Protein AF-T1JL33-F1 (afdb_monomer_lite)

Structure (mmCIF, N/CA/C/O backbone):
data_AF-T1JL33-F1
#
_entry.id   AF-T1JL33-F1
#
loop_
_atom_site.group_PDB
_atom_site.id
_atom_site.type_symbol
_atom_site.label_atom_id
_atom_site.label_alt_id
_atom_site.label_comp_id
_atom_site.label_asym_id
_atom_site.label_entity_id
_atom_site.label_seq_id
_atom_site.pdbx_PDB_ins_code
_atom_site.Cartn_x
_atom_site.Cartn_y
_atom_site.Cartn_z
_atom_site.occupancy
_atom_site.B_iso_or_equiv
_atom_site.auth_seq_id
_atom_site.auth_comp_id
_atom_site.auth_asym_id
_atom_site.auth_atom_id
_atom_site.pdbx_PDB_model_num
ATOM 1 N N . MET A 1 1 ? 18.339 3.752 9.758 1.00 56.28 1 MET A N 1
ATOM 2 C CA . MET A 1 1 ? 17.293 4.733 10.138 1.00 56.28 1 MET A CA 1
ATOM 3 C C . MET A 1 1 ? 15.880 4.164 10.005 1.00 56.28 1 MET A C 1
ATOM 5 O O . MET A 1 1 ? 15.121 4.242 10.961 1.00 56.28 1 MET A O 1
ATOM 9 N N . GLU A 1 2 ? 15.538 3.508 8.894 1.00 62.78 2 GLU A N 1
ATOM 10 C CA . GLU A 1 2 ? 14.191 2.961 8.645 1.00 62.78 2 GLU A CA 1
ATOM 11 C C . GLU A 1 2 ? 13.712 1.925 9.689 1.00 62.78 2 GLU A C 1
ATOM 13 O O . GLU A 1 2 ? 12.602 2.023 10.211 1.00 62.78 2 GLU A O 1
ATOM 18 N N . LYS A 1 3 ? 14.586 0.991 10.101 1.00 68.75 3 LYS A N 1
ATOM 19 C CA . LYS A 1 3 ? 14.291 0.009 11.167 1.00 68.75 3 LYS A CA 1
ATOM 20 C C . LYS A 1 3 ? 13.987 0.665 12.522 1.00 68.75 3 LYS A C 1
ATOM 22 O O . LYS A 1 3 ? 13.087 0.218 13.227 1.00 68.75 3 LYS A O 1
ATOM 27 N N . ALA A 1 4 ? 14.704 1.737 12.866 1.00 63.88 4 ALA A N 1
ATOM 28 C CA . ALA A 1 4 ? 14.498 2.481 14.109 1.00 63.88 4 ALA A CA 1
ATOM 29 C C . ALA A 1 4 ? 13.182 3.276 14.074 1.00 63.88 4 ALA A C 1
ATOM 31 O O . ALA A 1 4 ? 12.416 3.233 15.030 1.00 63.88 4 ALA A O 1
ATOM 32 N N . SER A 1 5 ? 12.865 3.913 12.942 1.00 73.25 5 SER A N 1
ATOM 33 C CA . SER A 1 5 ? 11.581 4.597 12.737 1.00 73.25 5 SER A CA 1
ATOM 34 C C . SER A 1 5 ? 10.390 3.630 12.840 1.00 73.25 5 SER A C 1
ATOM 36 O O . SER A 1 5 ? 9.419 3.912 13.544 1.00 73.25 5 SER A O 1
ATOM 38 N N . LYS A 1 6 ? 10.499 2.432 12.241 1.00 75.62 6 LYS A N 1
ATOM 39 C CA . LYS A 1 6 ? 9.486 1.370 12.367 1.00 75.62 6 LYS A CA 1
ATOM 40 C C . LYS A 1 6 ? 9.313 0.914 13.817 1.00 75.62 6 LYS A C 1
ATOM 42 O O . LYS A 1 6 ? 8.180 0.779 14.276 1.00 75.62 6 LYS A O 1
ATOM 47 N N . ALA A 1 7 ? 10.411 0.701 14.544 1.00 74.69 7 ALA A N 1
ATOM 48 C CA . ALA A 1 7 ? 10.363 0.329 15.956 1.00 74.69 7 ALA A CA 1
ATOM 49 C C . A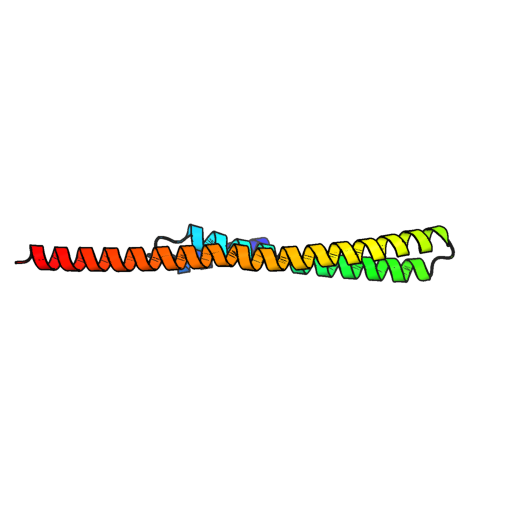LA A 1 7 ? 9.669 1.408 16.805 1.00 74.69 7 ALA A C 1
ATOM 51 O O . ALA A 1 7 ? 8.768 1.085 17.573 1.00 74.69 7 ALA A O 1
ATOM 52 N N . ILE A 1 8 ? 10.003 2.686 16.598 1.00 75.19 8 ILE A N 1
ATOM 53 C CA . ILE A 1 8 ? 9.374 3.817 17.296 1.00 75.19 8 ILE A CA 1
ATOM 54 C C . ILE A 1 8 ? 7.871 3.888 16.996 1.00 75.19 8 ILE A C 1
ATOM 56 O O . ILE A 1 8 ? 7.076 4.030 1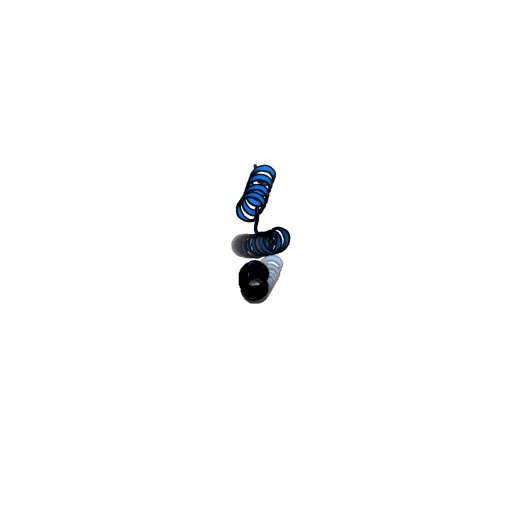7.924 1.00 75.19 8 ILE A O 1
ATOM 60 N N . ARG A 1 9 ? 7.449 3.729 15.732 1.00 77.81 9 ARG A N 1
ATOM 61 C CA . ARG A 1 9 ? 6.020 3.742 15.371 1.00 77.81 9 ARG A CA 1
ATOM 62 C C . ARG A 1 9 ? 5.253 2.597 16.032 1.00 77.81 9 ARG A C 1
ATOM 64 O O . ARG A 1 9 ? 4.200 2.844 16.615 1.00 77.81 9 ARG A O 1
ATOM 71 N N . ARG A 1 10 ? 5.782 1.368 15.992 1.00 81.31 10 ARG A N 1
ATOM 72 C CA . ARG A 1 10 ? 5.155 0.205 16.650 1.00 81.31 10 ARG A CA 1
ATOM 73 C C . ARG A 1 10 ? 5.051 0.407 18.159 1.00 81.31 10 ARG A C 1
ATOM 75 O O . ARG A 1 10 ? 3.998 0.144 18.733 1.00 81.31 10 ARG A O 1
ATOM 82 N N . SER A 1 11 ? 6.099 0.933 18.791 1.00 74.06 11 SER A N 1
ATOM 83 C CA . SER A 1 11 ? 6.071 1.296 20.210 1.00 74.06 11 SER A CA 1
ATOM 84 C C . SER A 1 11 ? 5.025 2.372 20.502 1.00 74.06 11 SER A C 1
ATOM 86 O O . SER A 1 11 ? 4.281 2.242 21.466 1.00 74.06 11 SER A O 1
ATOM 88 N N . GLY A 1 12 ? 4.889 3.386 19.644 1.00 75.75 12 GLY A N 1
ATOM 89 C CA . GLY A 1 12 ? 3.850 4.410 19.769 1.00 75.75 12 GLY A CA 1
ATOM 90 C C . GLY A 1 12 ? 2.427 3.849 19.678 1.00 75.75 12 GLY A C 1
ATOM 91 O O . GLY A 1 12 ? 1.561 4.259 20.446 1.00 75.75 12 GLY A O 1
ATOM 92 N N . VAL A 1 13 ? 2.182 2.884 18.787 1.00 77.31 13 VAL A N 1
ATOM 93 C CA . VAL A 1 13 ? 0.884 2.191 18.687 1.00 77.31 13 VAL A CA 1
ATOM 94 C C . VAL A 1 13 ? 0.589 1.391 19.956 1.00 77.31 13 VAL A C 1
ATOM 96 O O . VAL A 1 13 ? -0.514 1.487 20.493 1.00 77.31 13 VAL A O 1
ATOM 99 N N . ARG A 1 14 ? 1.584 0.664 20.477 1.00 77.25 14 ARG A N 1
ATOM 100 C CA . ARG A 1 14 ? 1.463 -0.065 21.748 1.00 77.25 14 ARG A CA 1
ATOM 101 C C . ARG A 1 14 ? 1.153 0.874 22.909 1.00 77.25 14 ARG A C 1
ATOM 103 O O . ARG A 1 14 ? 0.222 0.612 23.656 1.00 77.25 14 ARG A O 1
ATOM 110 N N . LEU A 1 15 ? 1.869 1.995 23.011 1.00 73.19 15 LEU A N 1
ATOM 111 C CA . LEU A 1 15 ? 1.646 2.998 24.055 1.00 73.19 15 LEU A CA 1
ATOM 112 C C . LEU A 1 15 ? 0.235 3.594 23.994 1.00 73.19 15 LEU A C 1
ATOM 114 O O . LEU A 1 15 ? -0.418 3.712 25.022 1.00 73.19 15 LEU A O 1
ATOM 118 N N . LYS A 1 16 ? -0.265 3.927 22.797 1.00 68.62 16 LYS A N 1
ATOM 119 C CA . LYS A 1 16 ? -1.633 4.448 22.614 1.00 68.62 16 LYS A CA 1
ATOM 120 C C . LYS A 1 16 ? -2.730 3.422 22.903 1.00 68.62 16 LYS A C 1
ATOM 122 O O . LYS A 1 16 ? -3.868 3.814 23.128 1.00 68.62 16 LYS A O 1
ATOM 127 N N . SER A 1 17 ? -2.391 2.137 22.864 1.00 72.06 17 SER A N 1
ATOM 128 C CA . SER A 1 17 ? -3.324 1.029 23.090 1.00 72.06 17 SER A CA 1
ATOM 129 C C . SER A 1 17 ? -3.265 0.483 24.524 1.00 72.06 17 SER A C 1
ATOM 131 O O . SER A 1 17 ? -4.007 -0.443 24.861 1.00 72.06 17 SER A O 1
ATOM 133 N N . LEU A 1 18 ? -2.401 1.048 25.379 1.00 67.06 18 LEU A N 1
ATOM 134 C CA . LEU A 1 18 ? -2.311 0.689 26.793 1.00 67.06 18 LEU A CA 1
ATOM 135 C C . LEU A 1 18 ? -3.652 0.940 27.493 1.00 67.06 18 LEU A C 1
ATOM 137 O O . LEU A 1 18 ? -4.214 2.028 27.413 1.00 67.06 18 LEU A O 1
ATOM 141 N N . GLY A 1 19 ? -4.150 -0.083 28.189 1.00 64.56 19 GLY A N 1
ATOM 142 C CA . GLY A 1 19 ? -5.393 -0.026 28.964 1.00 64.56 19 GLY A CA 1
ATOM 143 C C . GLY A 1 19 ? -6.671 -0.363 28.189 1.00 64.56 19 GLY A C 1
ATOM 144 O O . GLY A 1 19 ? -7.696 -0.570 28.824 1.00 64.56 19 GLY A O 1
ATOM 145 N N . GLY A 1 20 ? -6.619 -0.467 26.854 1.00 67.44 20 GLY A N 1
ATOM 146 C CA . GLY A 1 20 ? -7.794 -0.754 26.020 1.00 67.44 20 GLY A CA 1
ATOM 147 C C . GLY A 1 20 ? -7.857 -2.162 25.424 1.00 67.44 20 GLY A C 1
ATOM 148 O O . GLY A 1 20 ? -8.795 -2.455 24.711 1.00 67.44 20 GLY A O 1
ATOM 149 N N . GLY A 1 21 ? -6.856 -3.027 25.617 1.00 81.69 21 GLY A N 1
ATOM 150 C CA . GLY A 1 21 ? -6.862 -4.399 25.072 1.00 81.69 21 GLY A CA 1
ATOM 151 C C . GLY A 1 21 ? -6.674 -4.524 23.547 1.00 81.69 21 GLY A C 1
ATOM 152 O O . GLY A 1 21 ? -6.155 -5.531 23.083 1.00 81.69 21 GLY A O 1
ATOM 153 N N . HIS A 1 22 ? -6.957 -3.487 22.757 1.00 88.62 22 HIS A N 1
ATOM 154 C CA . HIS A 1 22 ? -6.944 -3.549 21.286 1.00 88.62 22 HIS A CA 1
ATOM 155 C C . HIS A 1 22 ? -5.561 -3.342 20.630 1.00 88.62 22 HIS A C 1
ATOM 157 O O . HIS A 1 22 ? -5.456 -2.781 19.535 1.00 88.62 22 HIS A O 1
ATOM 163 N N . THR A 1 23 ? -4.466 -3.711 21.300 1.00 88.94 23 THR A N 1
ATOM 164 C CA . THR A 1 23 ? -3.106 -3.389 20.818 1.00 88.94 23 THR A CA 1
ATOM 165 C C . THR A 1 23 ? -2.793 -4.046 19.478 1.00 88.94 23 THR A C 1
ATOM 167 O O . THR A 1 23 ? -2.279 -3.383 18.576 1.00 88.94 23 THR A O 1
ATOM 170 N N . ASP A 1 24 ? -3.127 -5.324 19.328 1.00 89.75 24 ASP A N 1
ATOM 171 C CA . ASP A 1 24 ? -2.793 -6.087 18.125 1.00 89.75 24 ASP A CA 1
ATOM 172 C C . ASP A 1 24 ? -3.593 -5.610 16.911 1.00 89.75 24 ASP A C 1
ATOM 174 O O . ASP A 1 24 ? -3.031 -5.424 15.832 1.00 89.75 24 ASP A O 1
ATOM 178 N N . LEU A 1 25 ? -4.874 -5.286 17.101 1.00 91.69 25 LEU A N 1
ATOM 179 C CA . LEU A 1 25 ? -5.718 -4.740 16.041 1.00 91.69 25 LEU A CA 1
ATOM 180 C C . LEU A 1 25 ? -5.223 -3.364 15.570 1.00 91.69 25 LEU A C 1
ATOM 182 O O . LEU A 1 25 ? -5.106 -3.112 14.369 1.00 91.69 25 LEU A O 1
ATOM 186 N N . ASN A 1 26 ? -4.828 -2.490 16.500 1.00 92.06 26 ASN A N 1
ATOM 187 C CA . ASN A 1 26 ? -4.205 -1.213 16.150 1.00 92.06 26 ASN A CA 1
ATOM 188 C C . ASN A 1 26 ? -2.857 -1.393 15.425 1.00 92.06 26 ASN A C 1
ATOM 190 O O . ASN A 1 26 ? -2.525 -0.601 14.536 1.00 92.06 26 ASN A O 1
ATOM 194 N N . LEU A 1 27 ? -2.075 -2.422 15.777 1.00 91.50 27 LEU A N 1
ATOM 195 C CA . LEU A 1 27 ? -0.838 -2.754 15.066 1.00 91.50 27 LEU A CA 1
ATOM 196 C C . LEU A 1 27 ? -1.123 -3.187 13.627 1.00 91.50 27 LEU A C 1
ATOM 198 O O . LEU A 1 27 ? -0.472 -2.663 12.727 1.00 91.50 27 LEU A O 1
ATOM 202 N N . ILE A 1 28 ? -2.122 -4.042 13.397 1.00 93.25 28 ILE A N 1
ATOM 203 C CA . ILE A 1 28 ? -2.537 -4.461 12.048 1.00 93.25 28 ILE A CA 1
ATOM 204 C C . ILE A 1 28 ? -2.949 -3.247 11.206 1.00 93.25 28 ILE A C 1
ATOM 206 O O . ILE A 1 28 ? -2.441 -3.063 10.100 1.00 93.25 28 ILE A O 1
ATOM 210 N N . ILE A 1 29 ? -3.806 -2.368 11.738 1.00 94.25 29 ILE A N 1
ATOM 211 C CA . ILE A 1 29 ? -4.247 -1.144 11.043 1.00 94.25 29 ILE A CA 1
ATOM 212 C C . ILE A 1 29 ? -3.047 -0.261 10.673 1.00 94.25 29 ILE A C 1
ATOM 214 O O . ILE A 1 29 ? -2.975 0.281 9.562 1.00 94.25 29 ILE A O 1
ATOM 218 N N . SER A 1 30 ? -2.085 -0.115 11.591 1.00 92.94 30 SER A N 1
ATOM 219 C CA . SER A 1 30 ? -0.853 0.630 11.329 1.00 92.94 30 SER A CA 1
ATOM 220 C C . SER A 1 30 ? -0.002 -0.037 10.251 1.00 92.94 30 SER A C 1
ATOM 222 O O . SER A 1 30 ? 0.517 0.657 9.383 1.00 92.94 30 SER A O 1
ATOM 224 N N . GLU A 1 31 ? 0.169 -1.354 10.300 1.00 92.62 31 GLU A N 1
ATOM 225 C CA . GLU A 1 31 ? 1.000 -2.091 9.349 1.00 92.62 31 GLU A CA 1
ATOM 226 C C . GLU A 1 31 ? 0.375 -2.083 7.944 1.00 92.62 31 GLU A C 1
ATOM 228 O O . GLU A 1 31 ? 1.084 -1.853 6.967 1.00 92.62 31 GLU A O 1
ATOM 233 N N . LEU A 1 32 ? -0.952 -2.189 7.818 1.00 95.81 32 LEU A N 1
ATOM 234 C CA . LEU A 1 32 ? -1.656 -2.057 6.534 1.00 95.81 32 LEU A CA 1
ATOM 235 C C . LEU A 1 32 ? -1.524 -0.658 5.924 1.00 95.81 32 LEU A C 1
ATOM 237 O O . LEU A 1 32 ? -1.388 -0.516 4.705 1.00 95.81 32 LEU A O 1
ATOM 241 N N . LYS A 1 33 ? -1.504 0.391 6.756 1.00 95.19 33 LYS A N 1
ATOM 242 C CA . LYS A 1 33 ? -1.190 1.750 6.289 1.00 95.19 33 LYS A CA 1
ATOM 243 C C . LYS A 1 33 ? 0.201 1.803 5.651 1.00 95.19 33 LYS A C 1
ATOM 245 O O . LYS A 1 33 ? 0.370 2.450 4.616 1.00 95.19 33 LYS A O 1
ATOM 250 N N . ASP A 1 34 ? 1.171 1.117 6.247 1.00 94.56 34 ASP A N 1
ATOM 251 C CA . ASP A 1 34 ? 2.546 1.076 5.751 1.00 94.56 34 ASP A CA 1
ATOM 252 C C . ASP A 1 34 ? 2.657 0.283 4.453 1.00 94.56 34 ASP A C 1
ATOM 254 O O . ASP A 1 34 ? 3.327 0.733 3.526 1.00 94.56 34 ASP A O 1
ATOM 258 N N . VAL A 1 35 ? 1.962 -0.855 4.360 1.00 96.38 35 VAL A N 1
ATOM 259 C CA . VAL A 1 35 ? 1.874 -1.655 3.129 1.00 96.38 35 VAL A CA 1
ATOM 260 C C . VAL A 1 35 ? 1.345 -0.795 1.984 1.00 96.38 35 VAL A C 1
ATOM 262 O O . VAL A 1 35 ? 1.973 -0.727 0.929 1.00 96.38 35 VAL A O 1
ATOM 265 N N . ARG A 1 36 ? 0.247 -0.060 2.203 1.00 96.88 36 ARG A N 1
ATOM 266 C CA . ARG A 1 36 ? -0.313 0.842 1.186 1.00 96.88 36 ARG A CA 1
ATOM 267 C C . ARG A 1 36 ? 0.664 1.951 0.788 1.00 96.88 36 ARG A C 1
ATOM 269 O O . ARG A 1 36 ? 0.755 2.295 -0.387 1.00 96.88 36 ARG A O 1
ATOM 276 N N . GLN A 1 37 ? 1.385 2.532 1.747 1.00 96.38 37 GLN A N 1
ATOM 277 C CA . GLN A 1 37 ? 2.378 3.569 1.456 1.00 96.38 37 GLN A CA 1
ATOM 278 C C . GLN A 1 37 ? 3.557 3.017 0.642 1.00 96.38 37 GLN A C 1
ATOM 280 O O . GLN A 1 37 ? 3.969 3.647 -0.331 1.00 96.38 37 GLN A O 1
ATOM 285 N N . ALA A 1 38 ? 4.068 1.843 1.011 1.00 96.69 38 ALA A N 1
ATOM 286 C CA . ALA A 1 38 ? 5.150 1.177 0.297 1.00 96.69 38 ALA A CA 1
ATOM 287 C C . ALA A 1 38 ? 4.732 0.791 -1.129 1.00 96.69 38 ALA A C 1
ATOM 289 O O . ALA A 1 38 ? 5.493 1.027 -2.061 1.00 96.69 38 ALA A O 1
ATOM 290 N N . ALA A 1 39 ? 3.506 0.289 -1.315 1.00 96.88 39 ALA A N 1
ATOM 291 C CA . ALA A 1 39 ? 2.959 -0.023 -2.635 1.00 96.88 39 ALA A CA 1
ATOM 292 C C . ALA A 1 39 ? 2.908 1.217 -3.546 1.00 96.88 39 ALA A C 1
ATOM 294 O O . ALA A 1 39 ? 3.362 1.161 -4.687 1.00 96.88 39 ALA A O 1
ATOM 295 N N . LYS A 1 40 ? 2.451 2.368 -3.026 1.00 97.06 40 LYS A N 1
ATOM 296 C CA . LYS A 1 40 ? 2.462 3.641 -3.773 1.00 97.06 40 LYS A CA 1
ATOM 297 C C . LYS A 1 40 ? 3.868 4.082 -4.168 1.00 97.06 40 LYS A C 1
ATOM 299 O O . LYS A 1 40 ? 4.076 4.503 -5.302 1.00 97.06 40 LYS A O 1
ATOM 304 N N . ALA A 1 41 ? 4.817 4.000 -3.236 1.00 96.81 41 ALA A N 1
ATOM 305 C CA . ALA A 1 41 ? 6.203 4.380 -3.493 1.00 96.81 41 ALA A CA 1
ATOM 306 C C . ALA A 1 41 ? 6.856 3.462 -4.538 1.00 96.81 41 ALA A C 1
ATOM 308 O O . ALA A 1 41 ? 7.540 3.948 -5.435 1.00 96.81 41 ALA A O 1
ATOM 309 N N . PHE A 1 42 ? 6.600 2.154 -4.455 1.00 96.50 42 PHE A N 1
ATOM 310 C CA . PHE A 1 42 ? 7.056 1.176 -5.439 1.00 96.50 42 PHE A CA 1
ATOM 311 C C . PHE A 1 42 ? 6.501 1.475 -6.834 1.00 96.50 42 PHE A C 1
ATOM 313 O O . PHE A 1 42 ? 7.282 1.602 -7.772 1.00 96.50 42 PHE A O 1
ATOM 320 N N . MET A 1 43 ? 5.183 1.668 -6.955 1.00 96.94 43 MET A N 1
ATOM 321 C CA . MET A 1 43 ? 4.527 2.033 -8.216 1.00 96.94 43 MET A CA 1
ATOM 322 C C . MET A 1 43 ? 5.141 3.300 -8.827 1.00 96.94 43 MET A C 1
ATOM 324 O O . MET A 1 43 ? 5.429 3.346 -10.021 1.00 96.94 43 MET A O 1
ATOM 328 N N . GLN A 1 44 ? 5.384 4.330 -8.011 1.00 96.19 44 GLN A N 1
ATOM 329 C CA . GLN A 1 44 ? 6.001 5.569 -8.482 1.00 96.19 44 GLN A CA 1
ATOM 330 C C . GLN A 1 44 ? 7.428 5.338 -8.994 1.00 96.19 44 GLN A C 1
ATOM 332 O O . GLN A 1 44 ? 7.751 5.768 -10.098 1.00 96.19 44 GLN A O 1
ATOM 337 N N . ALA A 1 45 ? 8.266 4.638 -8.225 1.00 96.94 45 ALA A N 1
ATOM 338 C CA . ALA A 1 45 ? 9.638 4.332 -8.623 1.00 96.94 45 ALA A CA 1
ATOM 339 C C . ALA A 1 45 ? 9.687 3.479 -9.901 1.00 96.94 45 ALA A C 1
ATOM 341 O O . ALA A 1 45 ? 10.493 3.743 -10.791 1.00 96.94 45 ALA A O 1
ATOM 342 N N . GLN A 1 46 ? 8.789 2.499 -10.016 1.00 96.56 46 GLN A N 1
ATOM 343 C CA . GLN A 1 46 ? 8.643 1.673 -11.209 1.00 96.56 46 GLN A CA 1
ATOM 344 C C . GLN A 1 46 ? 8.249 2.515 -12.431 1.00 96.56 46 GLN A C 1
ATOM 346 O O . GLN A 1 46 ? 8.858 2.376 -13.490 1.00 96.56 46 GLN A O 1
ATOM 351 N N . SER A 1 47 ? 7.285 3.431 -12.285 1.00 95.44 47 SER A N 1
ATOM 352 C CA . SER A 1 47 ? 6.883 4.339 -13.364 1.00 95.44 47 SER A CA 1
ATOM 353 C C . SER A 1 47 ? 8.020 5.263 -13.804 1.00 95.44 47 SER A C 1
ATOM 355 O O . SER A 1 47 ? 8.168 5.492 -15.002 1.00 95.44 47 SER A O 1
ATOM 357 N N . THR A 1 48 ? 8.821 5.789 -12.872 1.00 96.25 48 THR A N 1
ATOM 358 C CA . THR A 1 48 ? 10.007 6.592 -13.209 1.00 96.25 48 THR A CA 1
ATOM 359 C C . THR A 1 48 ? 11.019 5.763 -13.995 1.00 96.25 48 THR A C 1
ATOM 361 O O . THR A 1 48 ? 11.455 6.187 -15.060 1.00 96.25 48 THR A O 1
ATOM 364 N N . ALA A 1 49 ? 11.327 4.547 -13.534 1.00 95.94 49 ALA A N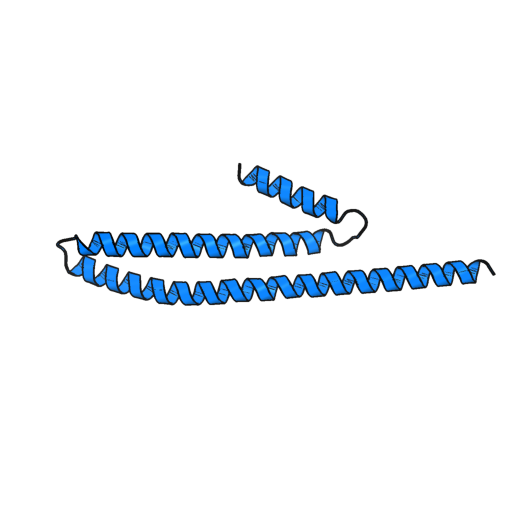 1
ATOM 365 C CA . ALA A 1 49 ? 12.257 3.662 -14.231 1.00 95.94 49 ALA A CA 1
ATOM 366 C C . ALA A 1 49 ? 11.784 3.327 -15.658 1.00 95.94 49 ALA A C 1
ATOM 368 O O . ALA A 1 49 ? 12.586 3.332 -16.588 1.00 95.94 49 ALA A O 1
ATOM 369 N N . ALA A 1 50 ? 10.485 3.084 -15.856 1.00 95.75 50 ALA A N 1
ATOM 370 C CA . ALA A 1 50 ? 9.918 2.840 -17.182 1.00 95.75 50 ALA A CA 1
ATOM 371 C C . ALA A 1 50 ? 10.043 4.053 -18.119 1.00 95.75 50 ALA A C 1
ATOM 373 O O . ALA A 1 50 ? 10.384 3.893 -19.290 1.00 95.75 50 ALA A O 1
ATOM 374 N N . GLN A 1 51 ? 9.818 5.266 -17.605 1.00 95.50 51 GLN A N 1
ATOM 375 C CA . GLN A 1 51 ? 10.006 6.502 -18.372 1.00 95.50 51 GLN A CA 1
ATOM 376 C C . GLN A 1 51 ? 11.471 6.715 -18.765 1.00 95.50 51 GLN A C 1
ATOM 378 O O . GLN A 1 51 ? 11.755 7.066 -19.911 1.00 95.50 51 GLN A O 1
ATOM 383 N N . ASP A 1 52 ? 12.399 6.465 -17.842 1.00 96.38 52 ASP A N 1
ATOM 384 C CA . ASP A 1 52 ? 13.833 6.581 -18.107 1.00 96.38 52 ASP A CA 1
ATOM 385 C C . ASP A 1 52 ? 14.299 5.552 -19.146 1.00 96.38 52 ASP A C 1
ATOM 387 O O . ASP A 1 52 ? 15.065 5.902 -20.046 1.00 96.38 52 ASP A O 1
ATOM 391 N N . MET A 1 53 ? 13.787 4.315 -19.088 1.00 95.62 53 MET A N 1
ATOM 392 C CA . MET A 1 53 ? 14.048 3.293 -20.109 1.00 95.62 53 MET A CA 1
ATOM 393 C C . MET A 1 53 ? 13.571 3.739 -21.492 1.00 95.62 53 MET A C 1
ATOM 395 O O . MET A 1 53 ? 14.334 3.632 -22.449 1.00 95.62 53 MET A O 1
ATOM 399 N N . LEU A 1 54 ? 12.356 4.286 -21.597 1.00 95.50 54 LEU A N 1
ATOM 400 C CA . LEU A 1 54 ? 11.804 4.764 -22.867 1.00 95.50 54 LEU A CA 1
ATOM 401 C C . LEU A 1 54 ? 12.607 5.941 -23.443 1.00 95.50 54 LEU A C 1
ATOM 403 O O . LEU A 1 54 ? 12.855 6.017 -24.647 1.00 95.50 54 LEU A O 1
ATOM 407 N N . LYS A 1 55 ? 13.050 6.859 -22.579 1.00 96.12 55 LYS A N 1
ATOM 408 C CA . LYS A 1 55 ? 13.900 7.986 -22.979 1.00 96.12 55 LYS A CA 1
ATOM 409 C C . LYS A 1 55 ? 15.263 7.510 -23.482 1.00 96.12 55 LYS A C 1
ATOM 411 O O . LYS A 1 55 ? 15.752 8.021 -24.489 1.00 96.12 55 LYS A O 1
ATOM 416 N N . TRP A 1 56 ? 15.871 6.559 -22.774 1.00 96.62 56 TRP A N 1
ATOM 417 C CA . TRP A 1 56 ? 17.141 5.963 -23.171 1.00 96.62 56 TRP A CA 1
ATOM 418 C C . TRP A 1 56 ? 17.013 5.251 -24.520 1.00 96.62 56 TRP A C 1
ATOM 420 O O . TRP A 1 56 ? 17.767 5.570 -25.437 1.00 96.62 56 TRP A O 1
ATOM 430 N N . SER A 1 57 ? 16.021 4.369 -24.678 1.00 96.75 57 SER A N 1
ATOM 431 C CA . SER A 1 57 ? 15.845 3.598 -25.912 1.00 96.75 57 SER A CA 1
ATOM 432 C C . SER A 1 57 ? 15.561 4.486 -27.117 1.00 96.75 57 SER A C 1
ATOM 434 O O . SER A 1 57 ? 16.035 4.192 -28.204 1.00 96.75 57 SER A O 1
ATOM 436 N N . GLY A 1 58 ? 14.847 5.604 -26.940 1.00 93.50 58 GLY A N 1
ATOM 437 C CA . GLY A 1 58 ? 14.599 6.566 -28.018 1.00 93.50 58 GLY A CA 1
ATOM 438 C C . GLY A 1 58 ? 15.863 7.230 -28.581 1.00 93.50 58 GLY A C 1
ATOM 439 O O . GLY A 1 58 ? 15.813 7.787 -29.674 1.00 93.50 58 GLY A O 1
ATOM 440 N N . SER A 1 59 ? 16.984 7.172 -27.854 1.00 93.88 59 SER A N 1
ATOM 441 C CA . SER A 1 59 ? 18.295 7.656 -28.315 1.00 93.88 59 SER A CA 1
ATOM 442 C C . SER A 1 59 ? 19.204 6.532 -28.834 1.00 93.88 59 SER A C 1
ATOM 444 O O . SER A 1 59 ? 20.329 6.814 -29.235 1.00 93.88 59 SER A O 1
ATOM 446 N N . ASP A 1 60 ? 18.756 5.275 -28.781 1.00 93.12 60 ASP A N 1
ATOM 447 C CA . ASP A 1 60 ? 19.523 4.105 -29.214 1.00 93.12 60 ASP A CA 1
ATOM 448 C C . ASP A 1 60 ? 19.356 3.883 -30.724 1.00 93.12 60 ASP A C 1
ATOM 450 O O . ASP A 1 60 ? 18.248 3.983 -31.240 1.00 93.12 60 ASP A O 1
ATOM 454 N N . ASP A 1 61 ? 20.425 3.564 -31.454 1.00 92.94 61 ASP A N 1
ATOM 455 C CA . ASP A 1 61 ? 20.349 3.333 -32.906 1.00 92.94 61 ASP A CA 1
ATOM 456 C C . ASP A 1 61 ? 19.647 2.006 -33.264 1.00 92.94 61 ASP A C 1
ATOM 458 O O . ASP A 1 61 ? 19.205 1.795 -34.401 1.00 92.94 61 ASP A O 1
ATOM 462 N N . ASN A 1 62 ? 19.532 1.083 -32.305 1.00 96.38 62 ASN A N 1
ATOM 463 C CA . ASN A 1 62 ? 18.945 -0.226 -32.517 1.00 96.38 62 ASN A CA 1
ATOM 464 C C . ASN A 1 62 ? 17.413 -0.174 -32.448 1.00 96.38 62 ASN A C 1
ATOM 466 O O . ASN A 1 62 ? 16.800 -0.190 -31.380 1.00 96.38 62 ASN A O 1
ATOM 470 N N . ARG A 1 63 ? 16.776 -0.228 -33.621 1.00 95.12 63 ARG A N 1
ATOM 471 C CA . ARG A 1 63 ? 15.309 -0.275 -33.748 1.00 95.12 63 ARG A CA 1
ATOM 472 C C . ARG A 1 63 ? 14.654 -1.422 -32.978 1.00 95.12 63 ARG A C 1
ATOM 474 O O . ARG A 1 63 ? 13.585 -1.228 -32.419 1.00 95.12 63 ARG A O 1
ATOM 481 N N . ALA A 1 64 ? 15.294 -2.588 -32.885 1.00 96.75 64 ALA A N 1
ATOM 482 C CA . ALA A 1 64 ? 14.725 -3.696 -32.120 1.00 96.75 64 ALA A CA 1
ATOM 483 C C . ALA A 1 64 ? 14.662 -3.374 -30.616 1.00 96.75 64 ALA A C 1
ATOM 485 O O . ALA A 1 64 ? 13.710 -3.759 -29.942 1.00 96.75 64 ALA A O 1
ATOM 486 N N . VAL A 1 65 ? 15.649 -2.638 -30.089 1.00 96.00 65 VAL A N 1
ATOM 487 C CA . VAL A 1 65 ? 15.644 -2.164 -28.696 1.00 96.00 65 VAL A CA 1
ATOM 488 C C . VAL A 1 65 ? 14.540 -1.129 -28.493 1.00 96.00 65 VAL A C 1
ATOM 490 O O . VAL A 1 65 ? 13.803 -1.225 -27.515 1.00 96.00 65 VAL A O 1
ATOM 493 N N . GLN A 1 66 ? 14.377 -0.187 -29.427 1.00 96.88 66 GLN A N 1
ATOM 494 C CA . GLN A 1 66 ? 13.284 0.791 -29.389 1.00 96.88 6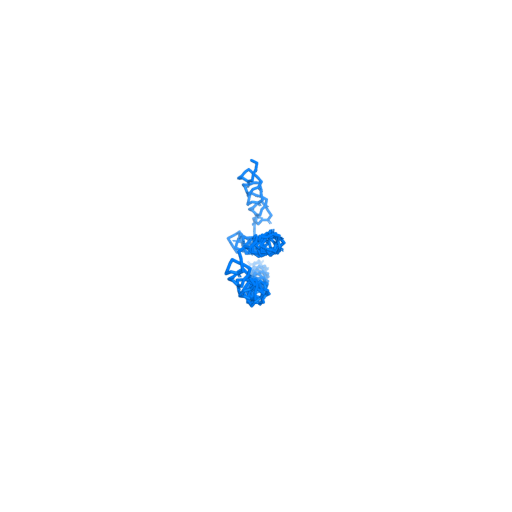6 GLN A CA 1
ATOM 495 C C . GLN A 1 66 ? 11.910 0.110 -29.330 1.00 96.88 66 GLN A C 1
ATOM 497 O O . GLN A 1 66 ? 11.111 0.418 -28.444 1.00 96.88 66 GLN A O 1
ATOM 502 N N . ASP A 1 67 ? 11.666 -0.851 -30.224 1.00 96.81 67 ASP A N 1
ATOM 503 C CA . ASP A 1 67 ? 10.388 -1.561 -30.324 1.00 96.81 67 ASP A CA 1
ATOM 504 C C . ASP A 1 67 ? 10.081 -2.359 -29.049 1.00 96.81 67 ASP A C 1
ATOM 506 O O . ASP A 1 67 ? 8.977 -2.275 -28.505 1.00 96.81 67 ASP A O 1
ATOM 510 N N . ILE A 1 68 ? 11.066 -3.102 -28.528 1.00 97.25 68 ILE A N 1
ATOM 511 C CA . ILE A 1 68 ? 10.910 -3.886 -27.294 1.00 97.25 68 ILE A CA 1
ATOM 512 C C . ILE A 1 68 ? 10.618 -2.970 -26.104 1.00 97.25 68 ILE A C 1
ATOM 514 O O . ILE A 1 68 ? 9.726 -3.258 -25.305 1.00 97.25 68 ILE A O 1
ATOM 518 N N . ILE A 1 69 ? 11.348 -1.862 -25.967 1.00 97.19 69 ILE A N 1
ATOM 519 C CA . ILE A 1 69 ? 11.157 -0.946 -24.839 1.00 97.19 69 ILE A CA 1
ATOM 520 C C . ILE A 1 69 ? 9.807 -0.227 -24.935 1.00 97.19 69 ILE A C 1
ATOM 522 O O . ILE A 1 69 ? 9.162 -0.034 -23.906 1.00 97.19 69 ILE A O 1
ATOM 526 N N . SER A 1 70 ? 9.324 0.087 -26.142 1.00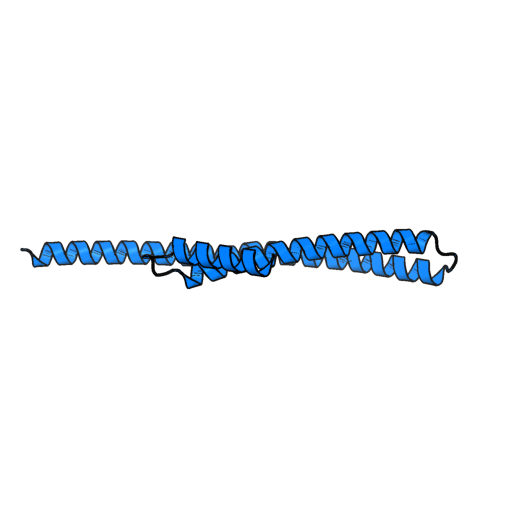 94.75 70 SER A N 1
ATOM 527 C CA . SER A 1 70 ? 7.968 0.615 -26.335 1.00 94.75 70 SER A CA 1
ATOM 528 C C . SER A 1 70 ? 6.901 -0.367 -25.834 1.00 94.75 70 SER A C 1
ATOM 530 O O . SER A 1 70 ? 6.021 0.020 -25.068 1.00 94.75 70 SER A O 1
ATOM 532 N N . GLN A 1 71 ? 7.018 -1.655 -26.173 1.00 96.69 71 GLN A N 1
ATOM 533 C CA . GLN A 1 71 ? 6.100 -2.692 -25.678 1.00 96.69 71 GLN A CA 1
ATOM 534 C C . GLN A 1 71 ? 6.186 -2.871 -24.154 1.00 96.69 71 GLN A C 1
ATOM 536 O O . GLN A 1 71 ? 5.169 -3.032 -23.478 1.00 96.69 71 GLN A O 1
ATOM 541 N N . LEU A 1 72 ? 7.393 -2.813 -23.581 1.00 96.56 72 LEU A N 1
ATOM 542 C CA . LEU A 1 72 ? 7.577 -2.861 -22.128 1.00 96.56 72 LEU A CA 1
ATOM 543 C C . LEU A 1 72 ? 6.968 -1.639 -21.429 1.00 96.56 72 LEU A C 1
ATOM 545 O O . LEU A 1 72 ? 6.432 -1.777 -20.328 1.00 96.56 72 LEU A O 1
ATOM 549 N N . ALA A 1 73 ? 7.013 -0.461 -22.053 1.00 94.44 73 ALA A N 1
ATOM 550 C CA . ALA A 1 73 ? 6.371 0.739 -21.531 1.00 94.44 73 ALA A CA 1
ATOM 551 C C . ALA A 1 73 ? 4.839 0.601 -21.522 1.00 94.44 73 ALA A C 1
ATOM 553 O O . ALA A 1 73 ? 4.210 0.923 -20.513 1.00 94.44 73 ALA A O 1
ATOM 554 N N . GLU A 1 74 ? 4.243 0.057 -22.587 1.00 94.75 74 GLU A N 1
ATOM 555 C CA . GLU A 1 74 ? 2.807 -0.256 -22.637 1.00 94.75 74 GLU A CA 1
ATOM 556 C C . GLU A 1 74 ? 2.407 -1.260 -21.548 1.00 94.75 74 GLU A C 1
ATOM 558 O O . GLU A 1 74 ? 1.451 -1.028 -20.802 1.00 94.75 74 GLU A O 1
ATOM 563 N N . LEU A 1 75 ? 3.184 -2.335 -21.383 1.00 96.62 75 LEU A N 1
ATOM 564 C CA . LEU A 1 75 ? 2.967 -3.308 -20.314 1.00 96.62 75 LEU A CA 1
ATOM 565 C C . LEU A 1 75 ? 3.067 -2.657 -18.928 1.00 96.62 75 LEU A C 1
ATOM 567 O O . LEU A 1 75 ? 2.261 -2.950 -18.043 1.00 96.62 75 LEU A O 1
ATOM 571 N N . ASN A 1 76 ? 4.025 -1.749 -18.731 1.00 95.94 76 ASN A N 1
ATOM 572 C CA . ASN A 1 76 ? 4.166 -1.022 -17.477 1.00 95.94 76 ASN A CA 1
ATOM 573 C C . ASN A 1 76 ? 2.965 -0.103 -17.200 1.00 95.94 76 ASN A C 1
ATOM 575 O O . ASN A 1 76 ? 2.568 0.031 -16.041 1.00 95.94 76 ASN A O 1
ATOM 579 N N . CYS A 1 77 ? 2.360 0.504 -18.225 1.00 94.31 77 CYS A N 1
ATOM 580 C CA . CYS A 1 77 ? 1.130 1.286 -18.074 1.00 94.31 77 CYS A CA 1
ATOM 581 C C . CYS A 1 77 ? -0.026 0.416 -17.565 1.00 94.31 77 CYS A C 1
ATOM 583 O O . CYS A 1 77 ? -0.622 0.753 -16.542 1.00 94.31 77 CYS A O 1
ATOM 585 N N . LEU A 1 78 ? -0.270 -0.735 -18.202 1.00 96.62 78 LEU A N 1
ATOM 586 C CA . LEU A 1 78 ? -1.298 -1.693 -17.769 1.00 96.62 78 LEU A CA 1
ATOM 587 C C . LEU A 1 78 ? -1.045 -2.175 -16.336 1.00 96.62 78 LEU A C 1
ATOM 589 O O . LEU A 1 78 ? -1.939 -2.206 -15.493 1.00 96.62 78 LEU A O 1
ATOM 593 N N . TRP A 1 79 ? 0.207 -2.502 -16.023 1.00 96.69 79 TRP A N 1
ATOM 594 C CA . TRP A 1 79 ? 0.585 -2.929 -14.682 1.00 96.69 79 TRP A CA 1
ATOM 595 C C . TRP A 1 79 ? 0.394 -1.825 -13.633 1.00 96.69 79 TRP A C 1
ATOM 597 O O . TRP A 1 79 ? -0.058 -2.092 -12.518 1.00 96.69 79 TRP A O 1
ATOM 607 N N . THR A 1 80 ? 0.673 -0.572 -13.993 1.00 96.12 80 THR A N 1
ATOM 608 C CA . THR A 1 80 ? 0.446 0.589 -13.124 1.00 96.12 80 THR A CA 1
ATOM 609 C C . THR A 1 80 ? -1.041 0.766 -12.801 1.00 96.12 80 THR A C 1
ATOM 611 O O . THR A 1 80 ? -1.379 1.143 -11.679 1.00 96.12 80 THR A O 1
ATOM 614 N N . GLU A 1 81 ? -1.948 0.490 -13.739 1.00 96.44 81 GLU A N 1
ATOM 615 C CA . GLU A 1 81 ? -3.397 0.524 -13.489 1.00 96.44 81 GLU A CA 1
ATOM 616 C C . GLU A 1 81 ? -3.811 -0.530 -12.459 1.00 96.44 81 GLU A C 1
ATOM 618 O O . GLU A 1 81 ? -4.418 -0.187 -11.442 1.00 96.44 81 GLU A O 1
ATOM 623 N N . VAL A 1 82 ? -3.359 -1.774 -12.636 1.00 97.62 82 VAL A N 1
ATOM 624 C CA . VAL A 1 82 ? -3.597 -2.861 -11.671 1.00 97.62 82 VAL A CA 1
ATOM 625 C C . VAL A 1 82 ? -3.054 -2.505 -10.281 1.00 97.62 82 VAL A C 1
ATOM 627 O O . VAL A 1 82 ? -3.712 -2.729 -9.263 1.00 97.62 82 VAL A O 1
ATOM 630 N N . GLN A 1 83 ? -1.871 -1.891 -10.200 1.00 97.38 83 GLN A N 1
ATOM 631 C CA . GLN A 1 83 ? -1.303 -1.442 -8.925 1.00 97.38 83 GLN A CA 1
ATOM 632 C C . GLN A 1 83 ? -2.111 -0.325 -8.257 1.00 97.38 83 GLN A C 1
ATOM 634 O O . GLN A 1 83 ? -2.203 -0.296 -7.022 1.00 97.38 83 GLN A O 1
ATOM 639 N N . LYS A 1 84 ? -2.701 0.594 -9.033 1.00 96.56 84 LYS A N 1
ATOM 640 C CA . LYS A 1 84 ? -3.602 1.629 -8.501 1.00 96.56 84 LYS A CA 1
ATOM 641 C C . LYS A 1 84 ? -4.847 0.992 -7.891 1.00 96.56 84 LYS A C 1
ATOM 643 O O . LYS A 1 84 ? -5.174 1.311 -6.748 1.00 96.56 84 LYS A O 1
ATOM 648 N N . GLU A 1 85 ? -5.484 0.065 -8.600 1.00 97.56 85 GLU A N 1
ATOM 649 C CA . GLU A 1 85 ? -6.661 -0.665 -8.110 1.00 97.56 85 GLU A CA 1
ATOM 650 C C . GLU A 1 85 ? -6.350 -1.465 -6.843 1.00 97.56 85 GLU A C 1
ATOM 652 O O . GLU A 1 85 ? -7.077 -1.387 -5.848 1.00 97.56 85 GLU A O 1
ATOM 657 N N . PHE A 1 86 ? -5.217 -2.168 -6.826 1.00 96.75 86 PHE A N 1
ATOM 658 C CA . PHE A 1 86 ? -4.748 -2.885 -5.644 1.00 96.75 86 PHE A CA 1
ATOM 659 C C . PHE A 1 86 ? -4.515 -1.940 -4.455 1.00 96.75 86 PHE A C 1
ATOM 661 O O . PHE A 1 86 ? -4.900 -2.230 -3.323 1.00 96.75 86 PHE A O 1
ATOM 668 N N . THR A 1 87 ? -3.925 -0.770 -4.698 1.00 96.56 87 THR A N 1
ATOM 669 C CA . THR A 1 87 ? -3.646 0.235 -3.663 1.00 96.56 87 THR A CA 1
ATOM 670 C C . THR A 1 87 ? -4.915 0.846 -3.063 1.00 96.56 87 THR A C 1
ATOM 672 O O . THR A 1 87 ? -4.929 1.197 -1.874 1.00 96.56 87 THR A O 1
ATOM 675 N N . GLU A 1 88 ? -5.973 0.998 -3.857 1.00 95.56 88 GLU A N 1
ATOM 676 C CA . GLU A 1 88 ? -7.286 1.403 -3.351 1.00 95.56 88 GLU A CA 1
ATOM 677 C C . GLU A 1 88 ? -7.979 0.246 -2.624 1.00 95.56 88 GLU A C 1
ATOM 679 O O . GLU A 1 88 ? -8.459 0.444 -1.512 1.00 95.56 88 GLU A O 1
ATOM 684 N N . SER A 1 89 ? -7.863 -0.988 -3.113 1.00 97.56 89 SER A N 1
ATOM 685 C CA . SER A 1 89 ? -8.349 -2.175 -2.391 1.00 97.56 89 SER A CA 1
ATOM 686 C C . SER A 1 89 ? -7.689 -2.334 -1.010 1.00 97.56 89 SER A C 1
ATOM 688 O O . SER A 1 89 ? -8.345 -2.699 -0.037 1.00 97.56 89 SER A O 1
ATOM 690 N N . LEU A 1 90 ? -6.403 -1.983 -0.866 1.00 97.25 90 LEU A N 1
ATOM 691 C CA . LEU A 1 90 ? -5.715 -1.953 0.433 1.00 97.25 90 LEU A CA 1
ATOM 692 C C . LEU A 1 90 ? -6.300 -0.917 1.405 1.00 97.25 90 LEU A C 1
ATOM 694 O O . LEU A 1 90 ? -6.220 -1.100 2.623 1.00 97.25 90 LEU A O 1
ATOM 698 N N . LYS A 1 91 ? -6.858 0.188 0.895 1.00 95.69 91 LYS A N 1
ATOM 699 C CA . LYS A 1 91 ? -7.538 1.195 1.721 1.00 95.69 91 LYS A CA 1
ATOM 700 C C . LYS A 1 91 ? -8.816 0.604 2.310 1.00 95.69 91 LYS A C 1
ATOM 702 O O . LYS A 1 91 ? -9.015 0.719 3.518 1.00 95.69 91 LYS A O 1
ATOM 707 N N . ASP A 1 92 ? -9.615 -0.058 1.482 1.00 96.56 92 ASP A N 1
ATOM 708 C CA . ASP A 1 92 ? -10.872 -0.678 1.904 1.00 96.56 92 ASP A CA 1
ATOM 709 C C . ASP A 1 92 ? -10.615 -1.864 2.834 1.00 96.56 92 ASP A C 1
ATOM 711 O O . ASP A 1 92 ? -11.286 -2.016 3.854 1.00 96.56 92 ASP A O 1
ATOM 715 N N . TYR A 1 93 ? -9.572 -2.648 2.556 1.00 97.06 93 TYR A N 1
ATOM 716 C CA . TYR A 1 93 ? -9.147 -3.742 3.421 1.00 97.06 93 TYR A CA 1
ATOM 717 C C . TYR A 1 93 ? -8.743 -3.251 4.819 1.00 97.06 93 TYR A C 1
ATOM 719 O O . TYR A 1 93 ? -9.202 -3.789 5.824 1.00 97.06 93 TYR A O 1
ATOM 727 N N . LYS A 1 94 ? -7.944 -2.178 4.906 1.00 97.38 94 LYS A N 1
ATOM 728 C CA . LYS A 1 94 ? -7.624 -1.526 6.186 1.00 97.38 94 LYS A CA 1
ATOM 729 C C . LYS A 1 94 ? -8.885 -1.024 6.895 1.00 97.38 94 LYS A C 1
ATOM 731 O O . LYS A 1 94 ? -8.980 -1.164 8.112 1.00 97.38 94 LYS A O 1
ATOM 736 N N . TYR A 1 95 ? -9.820 -0.434 6.153 1.00 97.19 95 TYR A N 1
ATOM 737 C CA . TYR A 1 95 ? -11.048 0.122 6.715 1.00 97.19 95 TYR A CA 1
ATOM 738 C C . TYR A 1 95 ? -11.903 -0.941 7.419 1.00 97.19 95 TYR A C 1
ATOM 740 O O . TYR A 1 95 ? -12.454 -0.662 8.481 1.00 97.19 95 TYR A O 1
ATOM 748 N N . GLN A 1 96 ? -11.921 -2.185 6.927 1.00 97.94 96 GLN A N 1
ATOM 749 C CA . GLN A 1 96 ? -12.607 -3.283 7.624 1.00 97.94 96 GLN A CA 1
ATOM 750 C C . GLN A 1 96 ? -12.086 -3.484 9.056 1.00 97.94 96 GLN A C 1
ATOM 752 O O . GLN A 1 96 ? -12.874 -3.642 9.984 1.00 97.94 96 GLN A O 1
ATOM 757 N N . PHE A 1 97 ? -10.770 -3.404 9.272 1.00 96.81 97 PHE A N 1
ATOM 758 C CA . PHE A 1 97 ? -10.201 -3.499 10.621 1.00 96.81 97 PHE A CA 1
ATOM 759 C C . PHE A 1 97 ? -10.530 -2.286 11.498 1.00 96.81 97 PHE A C 1
ATOM 761 O O . PHE A 1 97 ? -10.645 -2.431 12.713 1.00 96.81 97 PHE A O 1
ATOM 768 N N . GLU A 1 98 ? -10.704 -1.101 10.909 1.00 96.56 98 GLU A N 1
ATOM 769 C CA . GLU A 1 98 ? -11.144 0.091 11.647 1.00 96.56 98 GLU A CA 1
ATOM 770 C C . GLU A 1 98 ? -12.586 -0.067 12.147 1.00 96.56 98 GLU A C 1
ATOM 772 O O . GLU A 1 98 ? -12.849 0.243 13.308 1.00 96.56 98 GLU A O 1
ATOM 777 N N . ILE A 1 99 ? -13.479 -0.631 11.323 1.00 97.69 99 ILE A N 1
ATOM 778 C CA . ILE A 1 99 ? -14.851 -0.971 11.732 1.00 97.69 99 ILE A CA 1
ATOM 779 C C . ILE A 1 99 ? -14.835 -2.012 12.854 1.00 97.69 99 ILE A C 1
ATOM 781 O O . ILE A 1 99 ? -15.540 -1.855 13.849 1.00 97.69 99 ILE A O 1
ATOM 785 N N . ILE A 1 100 ? -14.022 -3.068 12.724 1.00 96.06 100 ILE A N 1
ATOM 786 C CA . ILE A 1 100 ? -13.907 -4.101 13.765 1.00 96.06 100 ILE A CA 1
ATOM 787 C C . ILE A 1 100 ? -13.461 -3.469 15.090 1.00 96.06 100 ILE A C 1
ATOM 789 O O . ILE A 1 100 ? -14.080 -3.713 16.123 1.00 96.06 100 ILE A O 1
ATOM 793 N N . LEU A 1 101 ? -12.442 -2.604 15.060 1.00 94.56 101 LEU A N 1
ATOM 794 C CA . LEU A 1 101 ? -11.929 -1.921 16.250 1.00 94.56 101 LEU A CA 1
ATOM 795 C C . LEU A 1 101 ? -12.988 -1.032 16.906 1.00 94.56 101 LEU A C 1
ATOM 797 O O . LEU A 1 101 ? -13.069 -0.945 18.130 1.00 94.56 101 LEU A O 1
ATOM 801 N N . GLU A 1 102 ? -13.776 -0.331 16.098 1.00 94.75 102 GLU A N 1
ATOM 802 C CA . GLU A 1 102 ? -14.894 0.462 16.588 1.00 94.75 102 GLU A CA 1
ATOM 803 C C . GLU A 1 102 ? -15.967 -0.422 17.237 1.00 94.75 102 GLU A C 1
ATOM 805 O O . GLU A 1 102 ? -16.453 -0.096 18.320 1.00 94.75 102 GLU A O 1
ATOM 810 N N . GLY A 1 103 ? -16.288 -1.569 16.635 1.00 95.19 103 GLY A N 1
ATOM 811 C CA . GLY A 1 103 ? -17.196 -2.560 17.211 1.00 95.19 103 GLY A CA 1
ATOM 812 C C . GLY A 1 103 ? -16.718 -3.085 18.568 1.00 95.19 103 GLY A C 1
ATOM 813 O O . GLY A 1 103 ? -17.494 -3.094 19.524 1.00 95.19 103 GLY A O 1
ATOM 814 N N . GLU A 1 104 ? -15.438 -3.454 18.689 1.00 94.00 104 GLU A N 1
ATOM 815 C CA . GLU A 1 104 ? -14.859 -3.922 19.958 1.00 94.00 104 GLU A CA 1
ATOM 816 C C . GLU A 1 104 ? -14.998 -2.873 21.072 1.00 94.00 104 GLU A C 1
ATOM 818 O O . GLU A 1 104 ? -15.439 -3.191 22.177 1.00 94.00 104 GLU A O 1
ATOM 823 N N . LYS A 1 105 ? -14.726 -1.599 20.765 1.00 92.31 105 LYS A N 1
ATOM 824 C CA . LYS A 1 105 ? -14.870 -0.500 21.734 1.00 92.31 105 LYS A CA 1
ATOM 825 C C . LYS A 1 105 ? -16.304 -0.328 22.224 1.00 92.31 105 LYS A C 1
ATOM 827 O O . LYS A 1 105 ? -16.512 -0.082 23.412 1.00 92.31 105 LYS A O 1
ATOM 832 N N . HIS A 1 106 ? -17.291 -0.445 21.336 1.00 94.25 106 HIS A N 1
ATOM 833 C CA . HIS A 1 106 ? -18.701 -0.364 21.723 1.00 94.25 106 HIS A CA 1
ATOM 834 C C . HIS A 1 106 ? -19.097 -1.516 22.654 1.00 94.25 106 HIS A C 1
ATOM 836 O O . HIS A 1 106 ? -19.795 -1.297 23.646 1.00 94.25 106 HIS A O 1
ATOM 842 N N . VAL A 1 107 ? -18.618 -2.734 22.380 1.00 94.00 107 VAL A N 1
ATOM 843 C CA . VAL A 1 107 ? -18.863 -3.901 23.242 1.00 94.00 107 VAL A CA 1
ATOM 844 C C . VAL A 1 107 ? -18.254 -3.698 24.629 1.00 94.00 107 VAL A C 1
ATOM 846 O O . VAL A 1 107 ? -18.922 -3.958 25.632 1.00 94.00 107 VAL A O 1
ATOM 849 N N . ASP A 1 108 ? -17.024 -3.195 24.714 1.00 92.62 108 ASP A N 1
ATOM 850 C CA . ASP A 1 108 ? -16.364 -2.953 25.999 1.00 92.62 108 ASP A CA 1
ATOM 851 C C . ASP A 1 108 ? -17.059 -1.855 26.811 1.00 92.62 108 ASP A C 1
ATOM 853 O O . ASP A 1 108 ? -17.234 -1.993 28.024 1.00 92.62 108 ASP A O 1
ATOM 857 N N . GLN A 1 109 ? -17.541 -0.796 26.157 1.00 93.06 109 GLN A N 1
ATOM 858 C CA . GLN A 1 109 ? -18.370 0.221 26.808 1.00 93.06 109 GLN A CA 1
ATOM 859 C C . GLN A 1 109 ? -19.664 -0.374 27.377 1.00 93.06 109 GLN A C 1
ATOM 861 O O . GLN A 1 109 ? -19.998 -0.110 28.534 1.00 93.06 109 GLN A O 1
ATOM 866 N N . ALA A 1 110 ? -20.367 -1.204 26.603 1.00 95.38 110 ALA A N 1
ATOM 867 C CA . ALA A 1 110 ? -21.596 -1.853 27.049 1.00 95.38 110 ALA A CA 1
ATOM 868 C C . ALA A 1 110 ? -21.350 -2.805 28.233 1.00 95.38 110 ALA A C 1
ATOM 870 O O . ALA A 1 110 ? -22.100 -2.779 29.210 1.00 95.38 110 ALA A O 1
ATOM 871 N N . ARG A 1 111 ? -20.265 -3.593 28.194 1.00 94.25 111 ARG A N 1
ATOM 872 C CA . ARG A 1 111 ? -19.853 -4.465 29.308 1.00 94.25 111 ARG A CA 1
ATOM 873 C C . ARG A 1 111 ? -19.536 -3.669 30.568 1.00 94.25 111 ARG A C 1
ATOM 875 O O . ARG A 1 111 ? -20.032 -4.005 31.637 1.00 94.25 111 ARG A O 1
ATOM 882 N N . ASN A 1 112 ? -18.758 -2.596 3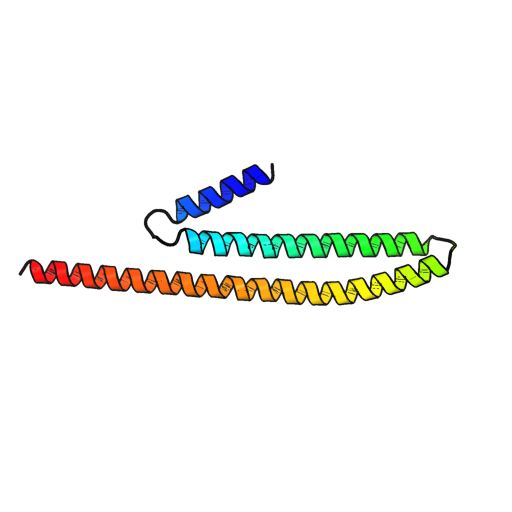0.447 1.00 93.88 112 ASN A N 1
ATOM 883 C CA . ASN A 1 112 ? -18.427 -1.737 31.584 1.00 93.88 112 ASN A CA 1
ATOM 884 C C . ASN A 1 112 ? -19.679 -1.091 32.190 1.00 93.88 112 ASN A C 1
ATOM 886 O O . ASN A 1 112 ? -19.792 -0.990 33.411 1.00 93.88 112 ASN A O 1
ATOM 890 N N . HIS A 1 113 ? -20.638 -0.690 31.351 1.00 95.44 113 HIS A N 1
ATOM 891 C CA . HIS A 1 113 ? -21.918 -0.167 31.815 1.00 95.44 113 HIS A CA 1
ATOM 892 C C . HIS A 1 113 ? -22.732 -1.228 32.572 1.00 95.44 113 HIS A C 1
ATOM 894 O O . HIS A 1 113 ? -23.242 -0.934 33.652 1.00 95.44 113 HIS A O 1
ATOM 900 N N . LEU A 1 114 ? -22.810 -2.458 32.048 1.00 95.00 114 LEU A N 1
ATOM 901 C CA . LEU A 1 114 ? -23.477 -3.580 32.716 1.00 95.00 114 LEU A CA 1
ATOM 902 C C . LEU A 1 114 ? -22.855 -3.863 34.090 1.00 95.00 114 LEU A C 1
ATOM 904 O O . LEU A 1 114 ? -23.569 -3.840 35.088 1.00 95.00 114 LEU A O 1
ATOM 908 N N . ILE A 1 115 ? -21.527 -4.006 34.159 1.00 95.19 115 ILE A N 1
ATOM 909 C CA . ILE A 1 115 ? -20.795 -4.228 35.417 1.00 95.19 115 ILE A CA 1
ATOM 910 C C . ILE A 1 115 ? -21.086 -3.103 36.421 1.00 95.19 115 ILE A C 1
ATOM 912 O O . ILE A 1 115 ? -21.313 -3.353 37.604 1.00 95.19 115 ILE A O 1
ATOM 916 N N . ALA A 1 116 ? -21.115 -1.846 35.970 1.00 94.75 116 ALA A N 1
ATOM 917 C CA . ALA A 1 116 ? -21.417 -0.707 36.834 1.00 94.75 116 ALA A CA 1
ATOM 918 C C . ALA A 1 116 ? -22.874 -0.689 37.336 1.00 94.75 116 ALA A C 1
ATOM 920 O O . ALA A 1 116 ? -23.151 -0.096 38.383 1.00 94.75 116 ALA A O 1
ATOM 921 N N . CYS A 1 117 ? -23.814 -1.272 36.592 1.00 94.31 117 CYS A N 1
ATOM 922 C CA . CYS A 1 117 ? -25.197 -1.467 37.025 1.00 94.31 117 CYS A CA 1
ATOM 923 C C . CYS A 1 117 ? -25.300 -2.608 38.045 1.00 94.31 117 CYS A C 1
ATOM 925 O O . CYS A 1 117 ? -25.843 -2.390 39.124 1.00 94.31 117 CYS A O 1
ATOM 927 N N . GLU A 1 118 ? -24.693 -3.763 37.770 1.00 94.88 118 GLU A N 1
ATOM 928 C CA . GLU A 1 118 ? -24.658 -4.916 38.685 1.00 94.88 118 GLU A CA 1
ATOM 929 C C . GLU A 1 118 ? -23.996 -4.561 40.027 1.00 94.88 118 GLU A C 1
ATOM 931 O O . GLU A 1 118 ? -24.484 -4.906 41.100 1.00 94.88 118 GLU A O 1
ATOM 936 N N . GLN A 1 119 ? -22.902 -3.794 40.000 1.00 93.44 119 GLN A N 1
ATOM 937 C CA . GLN A 1 119 ? -22.250 -3.294 41.216 1.00 93.44 119 GLN A CA 1
ATOM 938 C C . GLN A 1 119 ? -23.109 -2.308 42.010 1.00 93.44 119 GLN A C 1
ATOM 940 O O . GLN A 1 119 ? -22.895 -2.153 43.213 1.00 93.44 119 GLN A O 1
ATOM 945 N N . ARG A 1 120 ? -24.020 -1.584 41.350 1.00 92.31 120 ARG A N 1
ATOM 946 C CA . ARG A 1 120 ? -24.982 -0.715 42.034 1.00 92.31 120 ARG A CA 1
ATOM 947 C C . ARG A 1 120 ? -26.081 -1.545 42.680 1.00 92.31 120 ARG A C 1
ATOM 949 O O . ARG A 1 120 ? -26.409 -1.264 43.822 1.00 92.31 120 ARG A O 1
ATOM 956 N N . GLU A 1 121 ? -26.586 -2.558 41.985 1.00 91.00 121 GLU A N 1
ATOM 957 C CA . GLU A 1 121 ? -27.611 -3.471 42.497 1.00 91.00 121 GLU A CA 1
ATOM 958 C C . GLU A 1 121 ? -27.117 -4.263 43.714 1.00 91.00 121 GLU A C 1
ATOM 960 O O . GLU A 1 121 ? -27.767 -4.236 44.746 1.00 91.00 121 GLU A O 1
ATOM 965 N N . ASN A 1 122 ? -25.907 -4.832 43.664 1.00 83.50 122 ASN A N 1
ATOM 966 C CA . ASN A 1 122 ? -25.310 -5.596 44.773 1.00 83.50 122 ASN A CA 1
ATOM 967 C C . ASN A 1 122 ? -25.014 -4.779 46.050 1.00 83.50 122 ASN A C 1
ATOM 969 O O . ASN A 1 122 ? -24.571 -5.341 47.051 1.00 83.50 122 ASN A O 1
ATOM 973 N N . LYS A 1 123 ? -25.154 -3.448 46.005 1.00 78.19 123 LYS A N 1
ATOM 974 C CA . LYS A 1 123 ? -24.987 -2.561 47.170 1.00 78.19 123 LYS A CA 1
ATOM 975 C C . LYS A 1 123 ? -26.309 -2.250 47.880 1.00 78.19 123 LYS A C 1
ATOM 977 O O . LYS A 1 123 ? -26.262 -1.583 48.915 1.00 78.19 123 LYS A O 1
ATOM 982 N N . PHE A 1 124 ? -27.437 -2.686 47.323 1.00 55.25 124 PHE A N 1
ATOM 983 C CA . PHE A 1 124 ? -28.764 -2.634 47.935 1.00 55.25 124 PHE A CA 1
ATOM 984 C C . PHE A 1 124 ? -29.165 -4.019 48.449 1.00 55.25 124 PHE A C 1
ATOM 986 O O . PHE A 1 124 ? -29.953 -4.047 49.419 1.00 55.25 124 PHE A O 1
#

pLDDT: mean 90.76, std 9.94, range [55.25, 97.94]

Radius of gyration: 24.78 Å; chains: 1; bounding box: 49×14×82 Å

Foldseek 3Di:
DVVVVVVVVLVVLQVVCPPPPCSVLSVVLVVLVVVLVVLVVVLVVLLVVLVVLQVVQVPDPDPVSNVVSVVVSVVSVVVSVVSVVVSVVSVVVSVVSVVVVVVSVVVVVVVVVVVVVVVVVVVD

Organism: Strigamia maritima (NCBI:txid126957)

Sequence (124 aa):
MEKASKAIRRSGVRLKSLGGGHTDLNLIISELKDVRQAAKAFMQAQSTAAQDMLKWSGSDDNRAVQDIISQLAELNCLWTEVQKEFTESLKDYKYQFEIILEGEKHVDQARNHLIACEQRENKF

Secondary structure (DSSP, 8-state):
-HHHHHHHHHHHHHHHTTTSS-HHHHHHHHHHHHHHHHHHHHHHHHHHHHHHHHHHHTT-S-HHHHHHHHHHHHHHHHHHHHHHHHHHHHHHHHHHHHHHHHHHHHHHHHHHHHHHHHHHHTT-

InterPro domains:
  IPR027267 AH/BAR domain superfamily [G3DSA:1.20.1270.60] (23-124)